Protein AF-A0AAV4CJK9-F1 (afdb_monomer)

pLDDT: mean 91.53, std 5.18, range [63.66, 97.88]

Solvent-accessible surface area (backbone atoms only — not comparable to full-atom values): 6144 Å² total; per-residue (Å²): 108,72,66,57,53,53,48,51,56,50,50,52,52,53,50,58,54,30,67,73,30,86,52,89,17,49,75,80,71,45,90,84,56,83,84,78,90,76,51,72,68,55,58,74,72,46,57,70,66,57,55,53,48,53,57,26,58,75,56,62,64,46,90,23,37,40,44,30,30,76,69,72,73,41,91,62,30,56,28,93,81,70,70,42,76,19,38,54,62,29,74,77,76,60,40,69,51,60,67,73,73,106

Sequence (102 aa):
MIIDEIRNKEDSTRVQKAVQQPQQGQWTNWDTAIQRSLTWNDIWHMAPLIISFLIRSVYDLLPSNANLVRWGKKDDPTCPLCQGRQTTEHVLRSCKVALSQG

Organism: NCBI:txid259542

Structure (mmCIF, N/CA/C/O backbone):
data_AF-A0AAV4CJK9-F1
#
_entry.id   AF-A0AAV4CJK9-F1
#
loop_
_atom_site.group_PDB
_atom_site.id
_atom_site.type_symbol
_atom_site.label_atom_id
_atom_site.label_alt_id
_atom_site.label_comp_id
_atom_site.label_asym_id
_atom_site.label_entity_id
_atom_site.label_seq_id
_atom_site.pdbx_PDB_ins_code
_atom_site.Cartn_x
_atom_site.Cartn_y
_atom_site.Cartn_z
_atom_site.occupancy
_atom_site.B_iso_or_equiv
_atom_site.auth_seq_id
_atom_site.auth_comp_id
_atom_site.auth_asym_id
_atom_site.auth_atom_id
_atom_site.pdbx_PDB_model_num
ATOM 1 N N . MET A 1 1 ? 23.882 -2.200 -29.915 1.00 71.81 1 MET A N 1
ATOM 2 C CA . MET A 1 1 ? 25.097 -2.257 -29.071 1.00 71.81 1 MET A CA 1
ATOM 3 C C . MET A 1 1 ? 25.236 -1.023 -28.182 1.00 71.81 1 MET A C 1
ATOM 5 O O . MET A 1 1 ? 24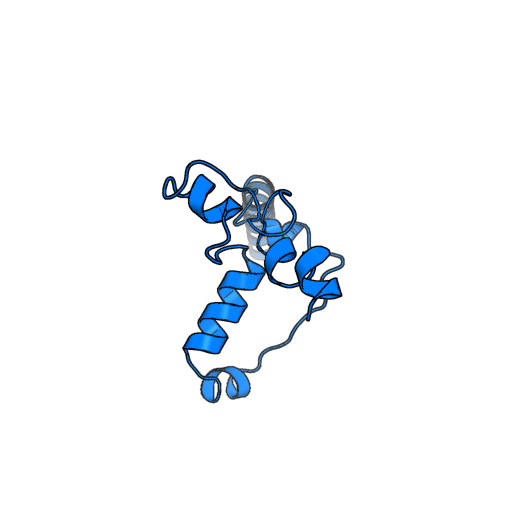.930 -1.153 -27.012 1.00 71.81 1 MET A O 1
ATOM 9 N N . ILE A 1 2 ? 25.567 0.177 -28.688 1.00 88.12 2 ILE A N 1
ATOM 10 C CA . ILE A 1 2 ? 25.690 1.385 -27.828 1.00 88.12 2 ILE A CA 1
ATOM 11 C C . ILE A 1 2 ? 24.344 1.799 -27.199 1.00 88.12 2 ILE A C 1
ATOM 13 O O . ILE A 1 2 ? 24.279 2.150 -26.026 1.00 88.12 2 ILE A O 1
ATOM 17 N N . ILE A 1 3 ? 23.248 1.723 -27.962 1.00 92.19 3 ILE A N 1
ATOM 18 C CA . ILE A 1 3 ? 21.903 2.083 -27.475 1.00 92.19 3 ILE A CA 1
ATOM 19 C C . ILE A 1 3 ? 21.464 1.171 -26.322 1.00 92.19 3 ILE A C 1
ATOM 21 O O . ILE A 1 3 ? 20.898 1.648 -25.343 1.00 92.19 3 ILE A O 1
ATOM 25 N N . ASP A 1 4 ? 21.739 -0.128 -26.429 1.00 93.44 4 ASP A N 1
ATOM 26 C CA . ASP A 1 4 ? 21.362 -1.114 -25.410 1.00 93.44 4 ASP A CA 1
ATOM 27 C C . ASP A 1 4 ? 22.155 -0.897 -24.118 1.00 93.44 4 ASP A C 1
ATOM 29 O O . ASP A 1 4 ? 21.608 -0.974 -23.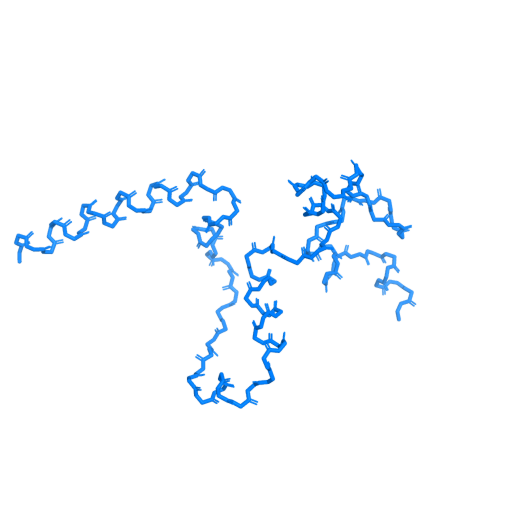023 1.00 93.44 4 ASP A O 1
ATOM 33 N N . GLU A 1 5 ? 23.431 -0.534 -24.240 1.00 92.56 5 GLU A N 1
ATOM 34 C CA . GLU A 1 5 ? 24.289 -0.213 -23.102 1.00 92.56 5 GLU A CA 1
ATOM 35 C C . GLU A 1 5 ? 23.832 1.059 -22.371 1.00 92.56 5 GLU A C 1
ATOM 37 O O . GLU A 1 5 ? 23.744 1.077 -21.140 1.00 92.56 5 GLU A O 1
ATOM 42 N N . ILE A 1 6 ? 23.450 2.102 -23.120 1.00 93.06 6 ILE A N 1
ATOM 43 C CA . ILE A 1 6 ? 22.863 3.322 -22.550 1.00 93.06 6 ILE A CA 1
ATOM 44 C C . ILE A 1 6 ? 21.548 2.996 -21.832 1.00 93.06 6 ILE A C 1
ATOM 46 O O . ILE A 1 6 ? 21.364 3.416 -20.689 1.00 93.06 6 ILE A O 1
ATOM 50 N N . ARG A 1 7 ? 20.663 2.204 -22.454 1.00 94.31 7 ARG A N 1
ATOM 51 C CA . ARG A 1 7 ? 19.394 1.776 -21.841 1.00 94.31 7 ARG A CA 1
ATOM 52 C C . ARG A 1 7 ? 19.617 1.035 -20.531 1.00 94.31 7 ARG A C 1
ATOM 54 O O . ARG A 1 7 ? 19.019 1.401 -19.526 1.00 94.31 7 ARG A O 1
ATOM 61 N N . ASN A 1 8 ? 20.531 0.069 -20.507 1.00 95.19 8 ASN A N 1
ATOM 62 C CA . ASN A 1 8 ? 20.829 -0.698 -19.298 1.00 95.19 8 ASN A CA 1
ATOM 63 C C . ASN A 1 8 ? 21.358 0.191 -18.164 1.00 95.19 8 ASN A C 1
ATOM 65 O O . ASN A 1 8 ? 21.002 -0.000 -16.998 1.00 95.19 8 ASN A O 1
ATOM 69 N N . LYS A 1 9 ? 22.188 1.189 -18.492 1.00 95.75 9 LYS A N 1
ATOM 70 C CA . LYS A 1 9 ? 22.701 2.154 -17.512 1.00 95.75 9 LYS A CA 1
ATOM 71 C C . LYS A 1 9 ? 21.585 3.041 -16.950 1.00 95.75 9 LYS A C 1
ATOM 73 O O . LYS A 1 9 ? 21.530 3.274 -15.738 1.00 95.75 9 LYS A O 1
ATOM 78 N N . GLU A 1 10 ? 20.681 3.514 -17.805 1.00 95.62 10 GLU A N 1
ATOM 79 C CA . GLU A 1 10 ? 19.506 4.274 -17.370 1.00 95.62 10 GLU A CA 1
ATOM 80 C C . GLU A 1 10 ? 18.565 3.435 -16.502 1.00 95.62 10 GLU A C 1
ATOM 82 O O . GLU A 1 10 ? 18.148 3.896 -15.439 1.00 95.62 10 GLU A O 1
ATOM 87 N N . ASP A 1 11 ? 18.269 2.201 -16.904 1.00 92.81 11 ASP A N 1
ATOM 88 C CA . ASP A 1 11 ? 17.390 1.300 -16.156 1.00 92.81 11 ASP A CA 1
ATOM 89 C C . ASP A 1 11 ? 17.974 0.957 -14.788 1.00 92.81 11 ASP A C 1
ATOM 91 O O . ASP A 1 11 ? 17.270 1.038 -13.781 1.00 92.81 11 ASP A O 1
ATOM 95 N N . SER A 1 12 ? 19.283 0.714 -14.711 1.00 93.06 12 SER A N 1
ATOM 96 C CA . SER A 1 12 ? 19.983 0.538 -13.433 1.00 93.06 12 SER A CA 1
ATOM 97 C C . SER A 1 12 ? 19.800 1.749 -12.512 1.00 93.06 12 SER A C 1
ATOM 99 O O . SER A 1 12 ? 19.524 1.598 -11.323 1.00 93.06 12 SER A O 1
ATOM 101 N N . THR A 1 13 ? 19.878 2.963 -13.064 1.00 95.62 13 THR A N 1
ATOM 102 C CA . THR A 1 13 ? 19.671 4.209 -12.306 1.00 95.62 13 THR A CA 1
ATOM 103 C C . THR A 1 13 ? 18.222 4.340 -11.820 1.00 95.62 13 THR A C 1
ATOM 105 O O . THR A 1 13 ? 17.973 4.734 -10.677 1.00 95.62 13 THR A O 1
ATOM 108 N N . ARG A 1 14 ? 17.243 3.979 -12.663 1.00 93.50 14 ARG A N 1
ATOM 109 C CA . ARG A 1 14 ? 15.813 3.978 -12.304 1.00 93.50 14 ARG A CA 1
ATOM 110 C C . ARG A 1 14 ? 15.523 2.981 -11.183 1.00 93.50 14 ARG A C 1
ATOM 112 O O . ARG A 1 14 ? 14.842 3.342 -10.226 1.00 93.50 14 ARG A O 1
ATOM 119 N N . VAL A 1 15 ? 16.074 1.770 -11.268 1.00 92.94 15 VAL A N 1
ATOM 120 C CA . VAL A 1 15 ? 15.910 0.721 -10.250 1.00 92.94 15 VAL A CA 1
ATOM 121 C C . VAL A 1 15 ? 16.546 1.140 -8.927 1.00 92.94 15 VAL A C 1
ATOM 123 O O . VAL A 1 15 ? 15.892 1.052 -7.892 1.00 92.94 15 VAL A O 1
ATOM 126 N N . GLN A 1 16 ? 17.768 1.684 -8.942 1.00 94.50 16 GLN A N 1
ATOM 127 C CA . GLN A 1 16 ? 18.421 2.200 -7.731 1.00 94.50 16 GLN A CA 1
ATOM 128 C C . GLN A 1 16 ? 17.565 3.254 -7.022 1.00 94.50 16 GLN A C 1
ATOM 130 O O . GLN A 1 16 ? 17.411 3.214 -5.802 1.00 94.50 16 GLN A O 1
ATOM 135 N N . LYS A 1 17 ? 16.961 4.173 -7.786 1.00 94.81 17 LYS A N 1
ATOM 136 C CA . LYS A 1 17 ? 16.036 5.167 -7.237 1.00 94.81 17 LYS A CA 1
ATOM 137 C C . LYS A 1 17 ? 14.763 4.523 -6.685 1.00 94.81 17 LYS A C 1
ATOM 139 O O . LYS A 1 17 ? 14.303 4.933 -5.624 1.00 94.81 17 LYS A O 1
ATOM 144 N N . ALA A 1 18 ? 14.199 3.539 -7.383 1.00 92.56 18 ALA A N 1
ATOM 145 C CA . ALA A 1 18 ? 12.989 2.848 -6.946 1.00 92.56 18 ALA A CA 1
ATOM 146 C C . ALA A 1 18 ? 13.202 2.128 -5.607 1.00 92.56 18 ALA A C 1
ATOM 148 O O . ALA A 1 18 ? 12.401 2.315 -4.702 1.00 92.56 18 ALA A O 1
ATOM 149 N N . VAL A 1 19 ? 14.316 1.413 -5.421 1.00 92.56 19 VAL A N 1
ATOM 150 C CA . VAL A 1 19 ? 14.630 0.714 -4.156 1.00 92.56 19 VAL A CA 1
ATOM 151 C C . VAL A 1 19 ? 14.683 1.673 -2.954 1.00 92.56 19 VAL A C 1
ATOM 153 O O . VAL A 1 19 ? 14.349 1.294 -1.835 1.00 92.56 19 VAL A O 1
ATOM 156 N N . GLN A 1 20 ? 15.044 2.943 -3.171 1.00 93.38 20 GLN A N 1
ATOM 157 C CA . GLN A 1 20 ? 15.063 3.973 -2.122 1.00 93.38 20 GLN A CA 1
ATOM 158 C C . GLN A 1 20 ? 13.678 4.556 -1.795 1.00 93.38 20 GLN A C 1
ATOM 160 O O . GLN A 1 20 ? 13.557 5.375 -0.885 1.00 93.38 20 GLN A O 1
ATOM 165 N N . GLN A 1 21 ? 12.628 4.177 -2.527 1.00 90.50 21 GLN A N 1
ATOM 166 C CA . GLN A 1 21 ? 11.266 4.661 -2.322 1.00 90.50 21 GLN A CA 1
ATOM 167 C C . GLN A 1 21 ? 10.442 3.611 -1.567 1.00 90.50 21 GLN A C 1
ATOM 169 O O . GLN A 1 21 ? 9.851 2.731 -2.192 1.00 90.50 21 GLN A O 1
ATOM 174 N N . PRO A 1 22 ? 10.304 3.713 -0.234 1.00 83.88 22 PRO A N 1
ATOM 175 C CA . PRO A 1 22 ? 9.683 2.667 0.576 1.00 83.88 22 PRO A CA 1
ATOM 176 C C . PRO A 1 22 ? 8.192 2.449 0.299 1.00 83.88 22 PRO A C 1
ATOM 178 O O . PRO A 1 22 ? 7.641 1.485 0.806 1.00 83.88 22 PRO A O 1
ATOM 181 N N . GLN A 1 23 ? 7.522 3.311 -0.471 1.00 82.75 23 GLN A N 1
ATOM 182 C CA . GLN A 1 23 ? 6.129 3.102 -0.873 1.00 82.75 23 GLN A CA 1
ATOM 183 C C . GLN A 1 23 ? 6.013 2.845 -2.379 1.00 82.75 23 GLN A C 1
ATOM 185 O O . GLN A 1 23 ? 5.565 1.785 -2.803 1.00 82.75 23 GLN A O 1
ATOM 190 N N . GLN A 1 24 ? 6.456 3.798 -3.204 1.00 84.25 24 GLN A N 1
ATOM 191 C CA . GLN A 1 24 ? 6.351 3.714 -4.665 1.00 84.25 24 GLN A CA 1
ATOM 192 C C . GLN A 1 24 ? 7.267 2.644 -5.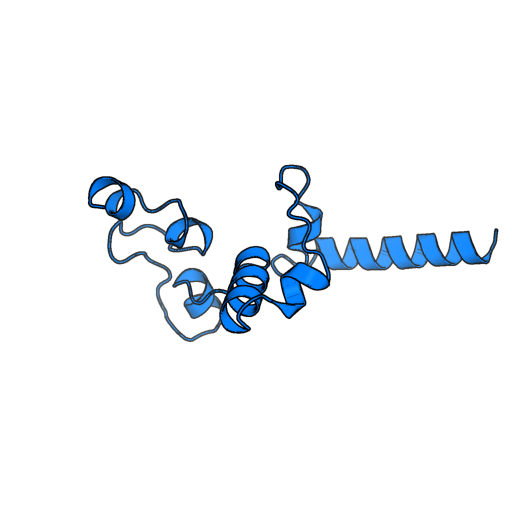260 1.00 84.25 24 GLN A C 1
ATOM 194 O O . GLN A 1 24 ? 6.972 2.118 -6.326 1.00 84.25 24 GLN A O 1
ATOM 199 N N . GLY A 1 25 ? 8.357 2.316 -4.570 1.00 89.25 25 GLY A N 1
ATOM 200 C CA . GLY A 1 25 ? 9.325 1.301 -4.954 1.00 89.25 25 GLY A CA 1
ATOM 201 C C . GLY A 1 25 ? 9.013 -0.100 -4.454 1.00 89.25 25 GLY A C 1
ATOM 202 O O . GLY A 1 25 ? 9.795 -0.996 -4.713 1.00 89.25 25 GLY A O 1
ATOM 203 N N . GLN A 1 26 ? 7.887 -0.332 -3.770 1.00 85.75 26 GLN A N 1
ATOM 204 C CA . GLN A 1 26 ? 7.569 -1.655 -3.207 1.00 85.75 26 GLN A CA 1
ATOM 205 C C . GLN A 1 26 ? 7.555 -2.785 -4.246 1.00 85.75 26 GLN A C 1
ATOM 207 O O . GLN A 1 26 ? 7.818 -3.935 -3.904 1.00 85.75 26 GLN A O 1
ATOM 212 N N . TRP A 1 27 ? 7.320 -2.455 -5.519 1.00 87.19 27 TRP A N 1
ATOM 213 C CA . TRP A 1 27 ? 7.394 -3.406 -6.626 1.00 87.19 27 TRP A CA 1
ATOM 214 C C . TRP A 1 27 ? 8.771 -4.055 -6.806 1.00 87.19 27 TRP A C 1
ATOM 216 O O . TRP A 1 27 ? 8.845 -5.129 -7.394 1.00 87.19 27 TRP A O 1
ATOM 226 N N . THR A 1 28 ? 9.848 -3.463 -6.273 1.00 90.38 28 THR A N 1
ATOM 227 C CA . THR A 1 28 ? 11.190 -4.065 -6.307 1.00 90.38 28 THR A CA 1
ATOM 228 C C . THR A 1 28 ? 11.321 -5.289 -5.404 1.00 90.38 28 THR A C 1
ATOM 230 O O . THR A 1 28 ? 12.310 -5.998 -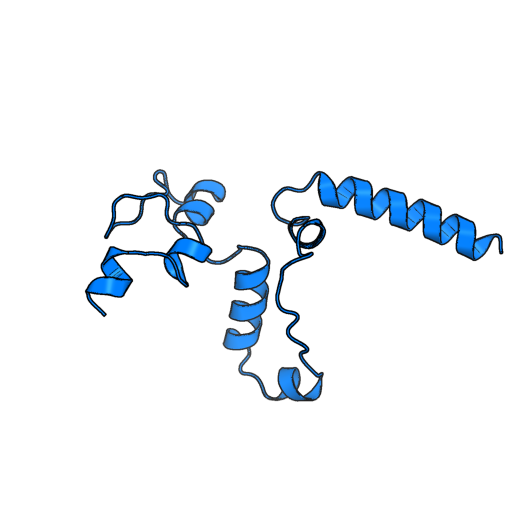5.518 1.00 90.38 28 THR A O 1
ATOM 233 N N . ASN A 1 29 ? 10.352 -5.533 -4.515 1.00 88.38 29 ASN A N 1
ATOM 234 C CA . ASN A 1 29 ? 10.377 -6.614 -3.524 1.00 88.38 29 ASN A CA 1
ATOM 235 C C . ASN A 1 29 ? 9.262 -7.653 -3.766 1.00 88.38 29 ASN A C 1
ATOM 237 O O . ASN A 1 29 ? 8.874 -8.388 -2.858 1.00 88.38 29 ASN A O 1
ATOM 241 N N . TRP A 1 30 ? 8.673 -7.682 -4.964 1.00 86.69 30 TRP A N 1
ATOM 242 C CA . TRP A 1 30 ? 7.524 -8.533 -5.301 1.00 86.69 30 TRP A CA 1
ATOM 243 C C . TRP A 1 30 ? 7.904 -9.943 -5.775 1.00 86.69 30 TRP A C 1
ATOM 245 O O . TRP A 1 30 ? 7.098 -10.602 -6.425 1.00 86.69 30 TRP A O 1
ATOM 255 N N . ASP A 1 31 ? 9.084 -10.450 -5.412 1.00 86.38 31 ASP A N 1
ATOM 256 C CA . ASP A 1 31 ? 9.585 -11.765 -5.853 1.00 86.38 31 ASP A CA 1
ATOM 257 C C . ASP A 1 31 ? 8.635 -12.926 -5.505 1.00 86.38 31 ASP A C 1
ATOM 259 O O . ASP A 1 31 ? 8.593 -13.944 -6.191 1.00 86.38 31 ASP A O 1
ATOM 263 N N . THR A 1 32 ? 7.844 -12.765 -4.440 1.00 84.75 32 THR A N 1
ATOM 264 C CA . THR A 1 32 ? 6.857 -13.750 -3.965 1.00 84.75 32 THR A CA 1
ATOM 265 C C . THR A 1 32 ? 5.409 -13.370 -4.288 1.00 84.75 32 THR A C 1
ATOM 267 O O . THR A 1 32 ? 4.481 -14.099 -3.933 1.00 84.75 32 THR A O 1
ATOM 270 N N . ALA A 1 33 ? 5.185 -12.228 -4.944 1.00 83.12 33 ALA A N 1
ATOM 271 C CA . ALA A 1 33 ? 3.845 -11.753 -5.245 1.00 83.12 33 ALA A CA 1
ATOM 272 C C . ALA A 1 33 ? 3.205 -12.596 -6.356 1.00 83.12 33 ALA A C 1
ATOM 274 O O . ALA A 1 33 ? 3.809 -12.870 -7.393 1.00 83.12 33 ALA A O 1
ATOM 275 N N . ILE A 1 34 ? 1.938 -12.965 -6.165 1.00 85.25 34 ILE A N 1
ATOM 276 C CA . ILE A 1 34 ? 1.161 -13.635 -7.208 1.00 85.25 34 ILE A CA 1
ATOM 277 C C . ILE A 1 34 ? 0.871 -12.616 -8.308 1.00 85.25 34 ILE A C 1
ATOM 279 O O . ILE A 1 34 ? 0.172 -11.624 -8.082 1.00 85.25 34 ILE A O 1
ATOM 283 N N . GLN A 1 35 ? 1.386 -12.872 -9.509 1.00 83.62 35 GLN A N 1
ATOM 284 C CA . GLN A 1 35 ? 1.072 -12.042 -10.662 1.00 83.62 35 GLN A CA 1
ATOM 285 C C . GLN A 1 35 ? -0.407 -12.169 -11.021 1.00 83.62 35 GLN A C 1
ATOM 287 O O . GLN A 1 35 ? -0.939 -13.262 -11.212 1.00 83.62 35 GLN A O 1
ATOM 292 N N . ARG A 1 36 ? -1.064 -11.018 -11.163 1.00 83.44 36 ARG A N 1
ATOM 293 C CA . ARG A 1 36 ? -2.409 -10.915 -11.719 1.00 83.44 36 ARG A CA 1
ATOM 294 C C . ARG A 1 36 ? -2.320 -10.225 -13.071 1.00 83.44 36 ARG A C 1
ATOM 296 O O . ARG A 1 36 ? -2.104 -9.018 -13.133 1.00 83.44 36 ARG A O 1
ATOM 303 N N . SER A 1 37 ? -2.508 -10.978 -14.148 1.00 84.75 37 SER A N 1
ATOM 304 C CA . SER A 1 37 ? -2.632 -10.405 -15.486 1.00 84.75 37 SER A CA 1
ATOM 305 C C . SER A 1 37 ? -4.018 -9.785 -15.658 1.00 84.75 37 SER A C 1
ATOM 307 O O . SER A 1 37 ? -5.025 -10.464 -15.461 1.00 84.75 37 SER A O 1
ATOM 309 N N . LEU A 1 38 ? -4.069 -8.508 -16.034 1.00 87.19 38 LEU A N 1
ATOM 310 C CA . LEU A 1 38 ? -5.287 -7.840 -16.488 1.00 87.19 38 LEU A CA 1
ATOM 311 C C . LEU A 1 38 ? -5.145 -7.576 -17.982 1.00 87.19 38 LEU A C 1
ATOM 313 O O . LEU A 1 38 ? -4.213 -6.888 -18.400 1.00 87.19 38 LEU A O 1
ATOM 317 N N . THR A 1 39 ? -6.043 -8.130 -18.791 1.00 91.75 39 THR A N 1
ATOM 318 C CA . THR A 1 39 ? -6.088 -7.808 -20.217 1.00 91.75 39 THR A CA 1
ATOM 319 C C . THR A 1 39 ? -6.770 -6.458 -20.429 1.00 91.75 39 THR A C 1
ATOM 321 O O . THR A 1 39 ? -7.543 -5.986 -19.593 1.00 91.75 39 THR A O 1
ATOM 324 N N . TRP A 1 40 ? -6.531 -5.837 -21.586 1.00 92.69 40 TRP A N 1
ATOM 325 C CA . TRP A 1 40 ? -7.275 -4.639 -21.985 1.00 92.69 40 TRP A CA 1
ATOM 326 C C . TRP A 1 40 ? -8.783 -4.875 -21.999 1.00 92.69 40 TRP A C 1
ATOM 328 O O . TRP A 1 40 ? -9.540 -3.999 -21.593 1.00 92.69 40 TRP A O 1
ATOM 338 N N . ASN A 1 41 ? -9.209 -6.066 -22.424 1.00 93.81 41 ASN A N 1
ATOM 339 C CA . ASN A 1 41 ? -10.613 -6.441 -22.413 1.00 93.81 41 ASN A CA 1
ATOM 340 C C . ASN A 1 41 ? -11.173 -6.466 -20.984 1.00 93.81 41 ASN A C 1
ATOM 342 O O . ASN A 1 41 ? -12.246 -5.921 -20.752 1.00 93.81 41 ASN A O 1
ATOM 346 N N . ASP A 1 42 ? -10.434 -7.016 -20.017 1.00 90.81 42 ASP A N 1
ATOM 347 C CA . ASP A 1 42 ? -10.861 -7.024 -18.613 1.00 90.81 42 ASP A CA 1
ATOM 348 C C . ASP A 1 42 ? -11.019 -5.600 -18.075 1.00 90.81 42 ASP A C 1
ATOM 350 O O . ASP A 1 42 ? -12.029 -5.275 -17.458 1.00 90.81 42 ASP A O 1
ATOM 354 N N . ILE A 1 43 ? -10.046 -4.728 -18.354 1.00 90.88 43 ILE A N 1
ATOM 355 C CA . ILE A 1 43 ? -10.065 -3.325 -17.921 1.00 90.88 43 ILE A CA 1
ATOM 356 C C . ILE A 1 43 ? -11.276 -2.590 -18.508 1.00 90.88 43 ILE A C 1
ATOM 358 O O . ILE A 1 43 ? -11.955 -1.872 -17.780 1.00 90.88 43 ILE A O 1
ATOM 362 N N . TRP A 1 44 ? -11.578 -2.792 -19.793 1.00 93.31 44 TRP A N 1
ATOM 363 C CA . TRP A 1 44 ? -12.716 -2.150 -20.459 1.00 93.31 44 TRP A CA 1
ATOM 364 C C . TRP A 1 44 ? -14.073 -2.531 -19.865 1.00 93.31 44 TRP A C 1
ATOM 366 O O . TRP A 1 44 ? -14.988 -1.711 -19.86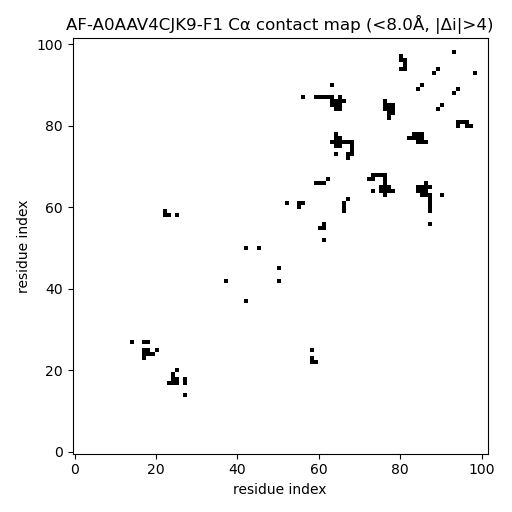5 1.00 93.31 44 TRP A O 1
ATOM 376 N N . HIS A 1 45 ? -14.203 -3.754 -19.352 1.00 93.56 45 HIS A N 1
ATOM 377 C CA . HIS A 1 45 ? -15.455 -4.255 -18.784 1.00 93.56 45 HIS A CA 1
ATOM 378 C C . HIS A 1 45 ? -15.526 -4.113 -17.255 1.00 93.56 45 HIS A C 1
ATOM 380 O O . HIS A 1 45 ? -16.580 -4.349 -16.662 1.00 93.56 45 HIS A O 1
ATOM 386 N N . MET A 1 46 ? -14.436 -3.722 -16.589 1.00 92.19 46 MET A N 1
ATOM 387 C CA . MET A 1 46 ? -14.431 -3.499 -15.145 1.00 92.19 46 MET A CA 1
ATOM 388 C C . MET A 1 46 ? -15.059 -2.156 -14.776 1.00 92.19 46 MET A C 1
ATOM 390 O O . MET A 1 46 ? -14.791 -1.117 -15.377 1.00 92.19 46 MET A O 1
ATOM 394 N N . ALA A 1 47 ? -15.828 -2.154 -13.686 1.00 93.62 47 ALA A N 1
ATOM 395 C CA . ALA A 1 47 ? -16.295 -0.910 -13.094 1.00 93.62 47 ALA A CA 1
ATOM 396 C C . ALA A 1 47 ? -15.089 -0.034 -12.673 1.00 93.62 47 ALA A C 1
ATOM 398 O O . ALA A 1 47 ? -14.164 -0.548 -12.031 1.00 93.62 47 ALA A O 1
ATOM 399 N N . PRO A 1 48 ? -15.103 1.289 -12.932 1.00 89.69 48 PRO A N 1
ATOM 400 C CA . PRO A 1 48 ? -13.974 2.175 -12.624 1.00 89.69 48 PRO A CA 1
ATOM 401 C C . PRO A 1 48 ? -13.496 2.111 -11.165 1.00 89.69 48 PRO A C 1
ATOM 403 O O . PRO A 1 48 ? -12.300 2.197 -10.882 1.00 89.69 48 PRO A O 1
ATOM 406 N N . LEU A 1 49 ? -14.423 1.912 -10.222 1.00 93.88 49 LEU A N 1
ATOM 407 C CA . LEU A 1 49 ? -14.107 1.793 -8.797 1.00 93.88 49 LEU A CA 1
ATOM 408 C C . LEU A 1 49 ? -13.312 0.522 -8.467 1.00 93.88 49 LEU A C 1
ATOM 410 O O . LEU A 1 49 ? -12.452 0.567 -7.590 1.00 93.88 49 LEU A O 1
ATOM 414 N N . ILE A 1 50 ? -13.545 -0.581 -9.185 1.00 92.25 50 ILE A N 1
ATOM 415 C CA . ILE A 1 50 ? -12.798 -1.834 -9.003 1.00 92.25 50 ILE A CA 1
ATOM 416 C C . ILE A 1 50 ? -11.350 -1.632 -9.442 1.00 92.25 50 ILE A C 1
ATOM 418 O O . ILE A 1 50 ? -10.431 -1.977 -8.702 1.00 92.25 50 ILE A O 1
ATOM 422 N N . ILE A 1 51 ? -11.136 -1.009 -10.603 1.00 91.50 51 ILE A N 1
ATOM 423 C CA . ILE A 1 51 ? -9.790 -0.705 -11.109 1.00 91.50 51 ILE A CA 1
ATOM 424 C C . ILE A 1 51 ? -9.053 0.206 -10.122 1.00 91.50 51 ILE A C 1
ATOM 426 O O . ILE A 1 51 ? -7.914 -0.072 -9.745 1.00 91.50 51 ILE A O 1
ATOM 430 N N . SER A 1 52 ? -9.723 1.263 -9.651 1.00 92.44 52 SER A N 1
ATOM 431 C CA . SER A 1 52 ? -9.162 2.181 -8.657 1.00 92.44 52 SER A CA 1
ATOM 432 C C . SER A 1 52 ? -8.755 1.455 -7.374 1.00 92.44 52 SER A C 1
ATOM 434 O O . SER A 1 52 ? -7.642 1.646 -6.882 1.00 92.44 52 SER A O 1
ATOM 436 N N . PHE A 1 53 ? -9.629 0.590 -6.854 1.00 93.38 53 PHE A N 1
ATOM 437 C CA . PHE A 1 53 ? -9.359 -0.205 -5.663 1.00 93.38 53 PHE A CA 1
ATOM 438 C C . PHE A 1 53 ? -8.165 -1.144 -5.859 1.00 93.38 53 PHE A C 1
ATOM 440 O O . PHE A 1 53 ? -7.271 -1.152 -5.018 1.00 93.38 53 PHE A O 1
ATOM 447 N N . LEU A 1 54 ? -8.108 -1.883 -6.973 1.00 91.00 54 LEU A N 1
ATOM 448 C CA . LEU A 1 54 ? -7.021 -2.821 -7.263 1.00 91.00 54 LEU A CA 1
ATOM 449 C C . LEU A 1 54 ? -5.668 -2.109 -7.301 1.00 91.00 54 LEU A C 1
ATOM 451 O O . LEU A 1 54 ? -4.763 -2.482 -6.556 1.00 91.00 54 LEU A O 1
ATOM 455 N N . ILE A 1 55 ? -5.549 -1.035 -8.084 1.00 89.12 55 ILE A N 1
ATOM 456 C CA . ILE A 1 55 ? -4.300 -0.267 -8.185 1.00 89.12 55 ILE A CA 1
ATOM 457 C C . ILE A 1 55 ? -3.898 0.271 -6.807 1.00 89.12 55 ILE A C 1
ATOM 459 O O . ILE A 1 55 ? -2.755 0.121 -6.380 1.00 89.12 55 ILE A O 1
ATOM 463 N N . ARG A 1 56 ? -4.845 0.856 -6.064 1.00 91.69 56 ARG A N 1
ATOM 464 C CA . ARG A 1 56 ? -4.561 1.412 -4.734 1.00 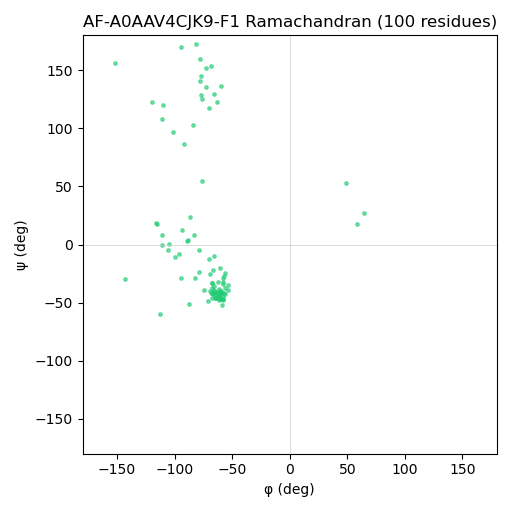91.69 56 ARG A CA 1
ATOM 465 C C . ARG A 1 56 ? -4.214 0.343 -3.701 1.00 91.69 56 ARG A C 1
ATOM 467 O O . A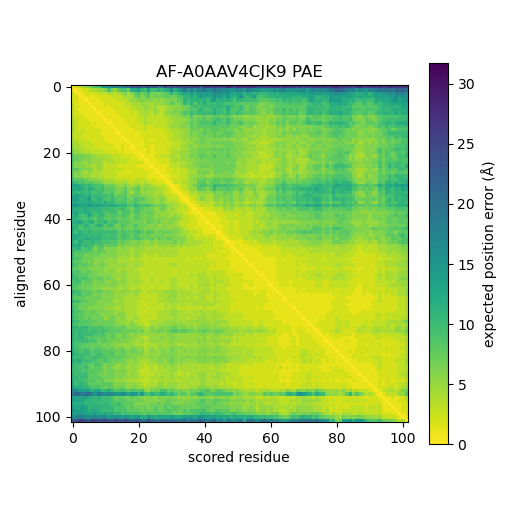RG A 1 56 ? -3.406 0.624 -2.826 1.00 91.69 56 ARG A O 1
ATOM 474 N N . SER A 1 57 ? -4.786 -0.856 -3.783 1.00 90.12 57 SER A N 1
ATOM 475 C CA . SER A 1 57 ? -4.445 -1.961 -2.877 1.00 90.12 57 SER A CA 1
ATOM 476 C C . SER A 1 57 ? -3.008 -2.440 -3.078 1.00 90.12 57 SER A C 1
ATOM 478 O O . SER A 1 57 ? -2.308 -2.677 -2.100 1.00 90.12 57 SER A O 1
ATOM 480 N N . VAL A 1 58 ? -2.550 -2.497 -4.332 1.00 87.44 58 VAL A N 1
ATOM 481 C CA . VAL A 1 58 ? -1.216 -2.986 -4.699 1.00 87.44 58 VAL A CA 1
ATOM 482 C C . VAL A 1 58 ? -0.119 -2.026 -4.232 1.00 87.44 58 VAL A C 1
ATOM 484 O O . VAL A 1 58 ? 0.909 -2.462 -3.725 1.00 87.44 58 VAL A O 1
ATOM 487 N N . TYR A 1 59 ? -0.350 -0.717 -4.342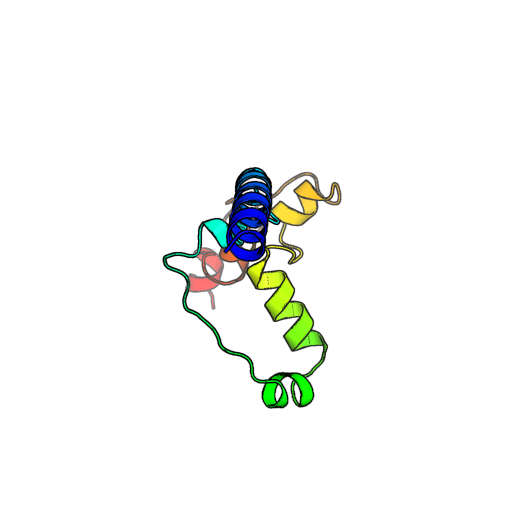 1.00 87.00 59 TYR A N 1
ATOM 488 C CA . TYR A 1 59 ? 0.616 0.308 -3.924 1.00 87.00 59 TYR A CA 1
ATOM 489 C C . TYR A 1 59 ? 0.408 0.813 -2.483 1.00 87.00 59 TYR A C 1
ATOM 491 O O . TYR A 1 59 ? 0.985 1.832 -2.098 1.00 87.00 59 TYR A O 1
ATOM 499 N N . ASP A 1 60 ? -0.424 0.124 -1.688 1.00 90.31 60 ASP A N 1
ATOM 500 C CA . ASP A 1 60 ? -0.775 0.495 -0.309 1.00 90.31 60 ASP A CA 1
ATOM 501 C C . ASP A 1 60 ? -1.184 1.984 -0.199 1.00 90.31 60 ASP A C 1
ATOM 503 O O . ASP A 1 60 ? -0.666 2.774 0.583 1.00 90.31 60 ASP A O 1
ATOM 507 N N . LEU A 1 61 ? -2.138 2.374 -1.048 1.00 92.25 61 LEU A N 1
ATOM 508 C CA . LEU A 1 61 ? -2.747 3.709 -1.132 1.00 92.25 61 LEU A CA 1
ATOM 509 C C . LEU A 1 61 ? -4.213 3.716 -0.675 1.00 92.25 61 LEU A C 1
ATOM 511 O O . LEU A 1 61 ? -4.925 4.703 -0.867 1.00 92.25 61 LEU A O 1
ATOM 515 N N . LEU A 1 62 ? -4.703 2.610 -0.112 1.00 94.50 62 LEU A N 1
ATOM 516 C CA . LEU A 1 62 ? -6.033 2.562 0.487 1.00 94.50 62 LEU A CA 1
ATOM 517 C C . LEU A 1 62 ? -6.050 3.330 1.820 1.00 94.50 62 LEU A C 1
ATOM 519 O O . LEU A 1 62 ? -5.017 3.405 2.491 1.00 94.50 62 LEU A O 1
ATOM 523 N N . PRO A 1 63 ? -7.201 3.891 2.233 1.00 95.62 63 PRO A N 1
ATOM 524 C CA . PRO A 1 63 ? -7.318 4.705 3.445 1.00 95.62 63 PRO A CA 1
ATOM 525 C C . PRO A 1 63 ? -7.319 3.856 4.736 1.00 95.62 63 PRO A C 1
ATOM 527 O O . PRO A 1 63 ? -8.236 3.943 5.546 1.00 95.62 63 PRO A O 1
ATOM 530 N N . SER A 1 64 ? -6.297 3.018 4.936 1.00 95.88 64 SER A N 1
ATOM 531 C CA . SER A 1 64 ? -6.026 2.350 6.218 1.00 95.88 64 SER A CA 1
ATOM 532 C C . SER A 1 64 ? -5.585 3.376 7.268 1.00 95.88 64 SER A C 1
ATOM 534 O O . SER A 1 64 ? -5.010 4.404 6.903 1.00 95.88 64 SER A O 1
ATOM 536 N N . ASN A 1 65 ? -5.787 3.130 8.571 1.00 97.12 65 ASN A N 1
ATOM 537 C CA . ASN A 1 65 ? -5.334 4.096 9.586 1.00 97.12 65 ASN A CA 1
ATOM 538 C C . ASN A 1 65 ? -3.823 4.365 9.495 1.00 97.12 65 ASN A C 1
ATOM 540 O O . ASN A 1 65 ? -3.406 5.503 9.687 1.00 97.12 65 ASN A O 1
ATOM 544 N N . ALA A 1 66 ? -3.002 3.372 9.135 1.00 96.25 66 ALA A N 1
ATOM 545 C CA . ALA A 1 66 ? -1.576 3.591 8.892 1.00 96.25 66 ALA A CA 1
ATOM 546 C C . ALA A 1 66 ? -1.313 4.624 7.780 1.00 96.25 66 ALA A C 1
ATOM 548 O O . ALA A 1 66 ? -0.444 5.484 7.940 1.00 96.25 66 ALA A O 1
ATOM 549 N N . ASN A 1 67 ? -2.076 4.577 6.685 1.00 95.69 67 ASN A N 1
ATOM 550 C CA . ASN A 1 67 ? -1.969 5.551 5.599 1.00 95.69 67 ASN A CA 1
ATOM 551 C C . ASN A 1 67 ? -2.569 6.905 5.963 1.00 95.69 67 ASN A C 1
ATOM 553 O O . ASN A 1 67 ? -1.976 7.931 5.648 1.00 95.69 67 ASN A O 1
ATOM 557 N N . LEU A 1 68 ? -3.691 6.929 6.681 1.00 97.50 68 LEU A N 1
ATOM 558 C CA . LEU A 1 68 ? -4.289 8.176 7.157 1.00 97.50 68 LEU A CA 1
ATOM 559 C C . LEU A 1 68 ? -3.330 8.944 8.074 1.00 97.50 68 LEU A C 1
ATOM 561 O O . LEU A 1 68 ? -3.205 10.156 7.923 1.00 97.50 68 LEU A O 1
ATOM 565 N N . VAL A 1 69 ? -2.599 8.251 8.952 1.00 97.38 69 VAL A N 1
ATOM 566 C CA . VAL A 1 69 ? -1.534 8.865 9.762 1.00 97.38 69 VAL A CA 1
ATOM 567 C C . VAL A 1 69 ? -0.400 9.385 8.892 1.00 97.38 69 VAL A C 1
ATOM 569 O O . VAL A 1 69 ? 0.016 10.531 9.035 1.00 97.38 69 VAL A O 1
ATOM 572 N N . ARG A 1 70 ? 0.062 8.582 7.928 1.00 94.19 70 ARG A N 1
ATOM 573 C CA . ARG A 1 70 ? 1.096 8.998 6.968 1.00 94.19 70 ARG A CA 1
ATOM 574 C C . ARG A 1 70 ? 0.688 10.249 6.174 1.00 94.19 70 ARG A C 1
ATOM 576 O O . ARG A 1 70 ? 1.549 11.048 5.824 1.00 94.19 70 ARG A O 1
ATOM 583 N N . TRP A 1 71 ? -0.602 10.431 5.898 1.00 95.56 71 TRP A N 1
ATOM 584 C CA . TRP A 1 71 ? -1.149 11.600 5.200 1.00 95.56 71 TRP A CA 1
ATOM 585 C C . TRP A 1 71 ? -1.514 12.770 6.128 1.00 95.56 71 TRP A C 1
ATOM 587 O O . TRP A 1 71 ? -2.085 13.754 5.656 1.00 95.56 71 TRP A O 1
ATOM 597 N N . GLY A 1 72 ? -1.242 12.669 7.434 1.00 97.56 72 GLY A N 1
ATOM 598 C CA . GLY A 1 72 ? -1.594 13.702 8.414 1.00 97.56 72 GLY A CA 1
ATOM 599 C C . GLY A 1 72 ? -3.105 13.900 8.579 1.00 97.56 72 GLY A C 1
ATOM 600 O O . GLY A 1 72 ? -3.561 15.002 8.869 1.00 97.56 72 GLY A O 1
ATOM 601 N N . LYS A 1 73 ? -3.906 12.858 8.321 1.00 97.75 73 LYS A N 1
ATOM 602 C CA . LYS A 1 73 ? -5.374 12.864 8.459 1.00 97.75 73 LYS A CA 1
ATOM 603 C C . LYS A 1 73 ? -5.863 12.217 9.753 1.00 97.75 73 LYS A C 1
ATOM 605 O O . LYS A 1 73 ? -7.050 12.298 10.055 1.00 97.75 73 LYS A O 1
ATOM 610 N N . LYS A 1 74 ? -4.975 11.545 10.479 1.00 97.25 74 LYS A N 1
ATOM 611 C CA . LYS A 1 74 ? -5.239 10.886 11.757 1.00 97.25 74 LYS A CA 1
ATOM 612 C C . LYS A 1 74 ? -3.949 10.869 12.576 1.00 97.25 74 LYS A C 1
ATOM 614 O O . LYS A 1 74 ? -2.874 10.889 11.987 1.00 97.25 74 LYS A O 1
ATOM 619 N N . ASP A 1 75 ? -4.059 10.776 13.894 1.00 97.44 75 ASP A N 1
ATOM 620 C CA . ASP A 1 75 ? -2.886 10.730 14.781 1.00 97.44 75 ASP A CA 1
ATOM 621 C C . ASP A 1 75 ? -2.456 9.296 15.122 1.00 97.44 75 ASP A C 1
ATOM 623 O O . ASP A 1 75 ? -1.278 9.019 15.333 1.00 97.44 75 ASP A O 1
ATOM 627 N N . ASP A 1 76 ? -3.411 8.363 15.125 1.00 97.31 76 ASP A N 1
ATOM 628 C CA . ASP A 1 76 ? -3.211 6.996 15.596 1.00 97.31 76 ASP A CA 1
ATOM 629 C C . ASP A 1 76 ? -3.474 5.939 14.498 1.00 97.31 76 ASP A C 1
ATOM 631 O O . ASP A 1 76 ? -4.582 5.881 13.942 1.00 97.31 76 ASP A O 1
ATOM 635 N N . PRO A 1 77 ? -2.489 5.072 14.171 1.00 97.38 77 PRO A N 1
ATOM 636 C CA . PRO A 1 77 ? -2.629 4.049 13.138 1.00 97.38 77 PRO A CA 1
ATOM 637 C C . PRO A 1 77 ? -3.321 2.772 13.643 1.00 97.38 77 PRO A C 1
ATOM 639 O O . PRO A 1 77 ? -3.326 1.762 12.937 1.00 97.38 77 PRO A O 1
ATOM 642 N N . THR A 1 78 ? -3.860 2.771 14.859 1.00 97.88 78 THR A N 1
ATOM 643 C CA . THR A 1 78 ? -4.335 1.564 15.539 1.00 97.88 78 THR A CA 1
ATOM 644 C C . THR A 1 78 ? -5.690 1.073 15.015 1.00 97.88 78 THR A C 1
ATOM 646 O O . THR A 1 78 ? -6.557 1.842 14.597 1.00 97.88 78 THR A O 1
ATOM 649 N N . CYS A 1 79 ? -5.872 -0.246 14.974 1.00 96.19 79 CYS A N 1
ATOM 650 C CA . CYS A 1 79 ? -7.105 -0.914 14.580 1.00 96.19 79 CYS A CA 1
ATOM 651 C C . CYS A 1 79 ? -8.125 -0.855 15.726 1.00 96.19 79 CYS A C 1
ATOM 653 O O . CYS A 1 79 ? -7.803 -1.312 16.823 1.00 96.19 79 CYS A O 1
ATOM 655 N N . PRO A 1 80 ? -9.372 -0.411 15.483 1.00 94.62 80 PRO A N 1
ATOM 656 C CA . PRO A 1 80 ? -10.380 -0.296 16.538 1.00 94.62 80 PRO A CA 1
ATOM 657 C C . PRO A 1 80 ? -10.821 -1.651 17.112 1.00 94.62 80 PRO A C 1
ATOM 659 O O . PRO A 1 80 ? -11.318 -1.702 18.230 1.00 94.62 80 PRO A O 1
ATOM 662 N N . LEU A 1 81 ? -10.633 -2.746 16.366 1.00 94.62 81 LEU A N 1
ATOM 663 C CA . LEU A 1 81 ? -11.064 -4.081 16.784 1.00 94.62 81 LEU A CA 1
ATOM 664 C C . LEU A 1 81 ? -10.002 -4.797 17.620 1.00 94.62 81 LEU A C 1
ATOM 666 O O . LEU A 1 81 ? -10.288 -5.312 18.694 1.00 94.62 81 LEU A O 1
ATOM 670 N N . CYS A 1 82 ? -8.767 -4.859 17.118 1.00 94.75 82 CYS A N 1
ATOM 671 C CA . CYS A 1 82 ? -7.717 -5.685 17.718 1.00 94.75 82 CYS A CA 1
ATOM 672 C C . CYS A 1 82 ? -6.592 -4.886 18.384 1.00 94.75 82 CYS A C 1
ATOM 674 O O . CYS A 1 82 ? -5.631 -5.498 18.849 1.00 94.75 82 CYS A O 1
ATOM 676 N N . GLN A 1 83 ? -6.667 -3.553 18.350 1.00 95.44 83 GLN A N 1
ATOM 677 C CA . GLN A 1 83 ? -5.673 -2.631 18.908 1.00 95.44 83 GLN A CA 1
ATOM 678 C C . GLN A 1 83 ? -4.243 -2.785 18.341 1.00 95.44 83 GLN A C 1
ATOM 680 O O . GLN A 1 83 ? -3.274 -2.310 18.921 1.00 95.44 83 GLN A O 1
ATOM 685 N N . GLY A 1 84 ? -4.086 -3.448 17.189 1.00 94.81 84 GLY A N 1
ATOM 686 C CA . GLY A 1 84 ? -2.812 -3.554 16.464 1.00 94.81 84 GLY A CA 1
ATOM 687 C C . GLY A 1 84 ? -2.675 -2.476 15.387 1.00 94.81 84 GLY A C 1
ATOM 688 O O . GLY A 1 84 ? -3.652 -1.812 15.055 1.00 94.81 84 GLY A O 1
ATOM 689 N N . ARG A 1 85 ? -1.494 -2.317 14.779 1.00 96.06 85 ARG A N 1
ATOM 690 C CA . ARG A 1 85 ? -1.305 -1.367 13.666 1.00 96.06 85 ARG A CA 1
ATOM 691 C C . ARG A 1 85 ? -2.160 -1.766 12.453 1.00 96.06 85 ARG A C 1
ATOM 693 O O . ARG A 1 85 ? -1.999 -2.856 11.912 1.00 96.06 85 ARG A O 1
ATOM 700 N N . GLN A 1 86 ? -3.030 -0.870 11.993 1.00 96.62 86 GLN A N 1
ATOM 701 C CA . GLN A 1 86 ? -3.947 -1.114 10.880 1.00 96.62 86 GLN A CA 1
ATOM 702 C C . GLN A 1 86 ? -3.329 -0.679 9.540 1.00 96.62 86 GLN A C 1
ATOM 704 O O . GLN A 1 86 ? -3.535 0.444 9.077 1.00 96.62 86 GLN A O 1
ATOM 709 N N . THR A 1 87 ? -2.567 -1.578 8.918 1.00 95.25 87 THR A N 1
ATOM 710 C CA . THR A 1 87 ? -2.074 -1.454 7.532 1.00 95.25 87 THR A CA 1
ATOM 711 C C . THR A 1 87 ? -3.141 -1.868 6.510 1.00 95.25 87 THR A C 1
ATOM 713 O O . THR A 1 87 ? -4.187 -2.403 6.879 1.00 95.25 87 THR A O 1
ATOM 716 N N . THR A 1 88 ? -2.895 -1.667 5.211 1.00 93.38 88 THR A N 1
ATOM 717 C CA . THR A 1 88 ? -3.799 -2.184 4.165 1.00 93.38 88 THR A CA 1
ATOM 718 C C . THR A 1 88 ? -3.920 -3.712 4.218 1.00 93.38 88 THR A C 1
ATOM 720 O O . THR A 1 88 ? -5.029 -4.235 4.163 1.00 93.38 88 THR A O 1
ATOM 723 N N . GLU A 1 89 ? -2.815 -4.435 4.428 1.00 91.12 89 GLU A N 1
ATOM 724 C CA . GLU A 1 89 ? -2.834 -5.894 4.629 1.00 91.12 89 GLU A CA 1
ATOM 725 C C . GLU A 1 89 ? -3.683 -6.293 5.846 1.00 91.12 89 GLU A C 1
ATOM 727 O O . GLU A 1 89 ? -4.486 -7.226 5.782 1.00 91.12 89 GLU A O 1
ATOM 732 N N . HIS A 1 90 ? -3.565 -5.542 6.946 1.00 93.75 90 HIS A N 1
ATOM 733 C CA . HIS A 1 90 ? -4.377 -5.760 8.137 1.00 93.75 90 HIS A CA 1
ATOM 734 C C . HIS A 1 90 ? -5.876 -5.670 7.839 1.00 93.75 90 HIS A C 1
ATOM 736 O O . HIS A 1 90 ? -6.638 -6.521 8.290 1.00 93.75 90 HIS A O 1
ATOM 742 N N . VAL A 1 91 ? -6.293 -4.652 7.081 1.00 93.88 91 VAL A N 1
ATOM 743 C CA . VAL A 1 91 ? -7.701 -4.441 6.718 1.00 93.88 91 VAL A CA 1
ATOM 744 C C . VAL A 1 91 ? -8.202 -5.526 5.766 1.00 93.88 91 VAL A C 1
ATOM 746 O O . VAL A 1 91 ? -9.318 -6.002 5.937 1.00 93.88 91 VAL A O 1
ATOM 749 N N . LEU A 1 92 ? -7.397 -5.919 4.774 1.00 90.88 92 LEU A N 1
ATOM 750 C CA . LEU A 1 92 ? -7.838 -6.845 3.728 1.00 90.88 92 LEU A CA 1
ATOM 751 C C . LEU A 1 92 ? -7.769 -8.324 4.131 1.00 90.88 92 LEU A C 1
ATOM 753 O O . LEU A 1 92 ? -8.532 -9.119 3.590 1.00 90.88 92 LEU A O 1
ATOM 757 N N . ARG A 1 93 ? -6.853 -8.717 5.028 1.00 86.75 93 ARG A N 1
ATOM 758 C CA . ARG A 1 93 ? -6.606 -10.142 5.326 1.00 86.75 93 ARG A CA 1
ATOM 759 C C . ARG A 1 93 ? -6.289 -10.462 6.788 1.00 86.75 93 ARG A C 1
ATOM 761 O O . ARG A 1 93 ? -6.594 -11.567 7.228 1.00 86.75 93 ARG A O 1
ATOM 768 N N . SER A 1 94 ? -5.682 -9.540 7.537 1.00 85.31 94 SER A N 1
ATOM 769 C CA . SER A 1 94 ? -4.924 -9.908 8.750 1.00 85.31 94 SER A CA 1
ATOM 770 C C . SER A 1 94 ? -5.483 -9.366 10.078 1.00 85.31 94 SER A C 1
ATOM 772 O O . SER A 1 94 ? -4.774 -9.349 11.089 1.00 85.31 94 SER A O 1
ATOM 774 N N . CYS A 1 95 ? -6.752 -8.946 10.141 1.00 94.19 95 CYS A N 1
ATOM 775 C CA . CYS A 1 95 ? -7.391 -8.621 11.419 1.00 94.19 95 CYS A CA 1
ATOM 776 C C . CYS A 1 95 ? -7.951 -9.880 12.098 1.00 94.19 95 CYS A C 1
ATOM 778 O O . CYS A 1 95 ? -9.030 -10.355 11.756 1.00 94.19 95 CYS A O 1
ATOM 780 N N . LYS A 1 96 ? -7.246 -10.386 13.119 1.00 91.00 96 LYS A N 1
ATOM 781 C CA . LYS A 1 96 ? -7.648 -11.584 13.885 1.00 91.00 96 LYS A CA 1
ATOM 782 C C . LYS A 1 96 ? -9.069 -11.516 14.459 1.00 91.00 96 LYS A C 1
ATOM 784 O O . LYS A 1 96 ? -9.777 -12.513 14.448 1.00 91.00 96 LYS A O 1
ATOM 789 N N . VAL A 1 97 ? -9.479 -10.339 14.942 1.00 93.75 97 VAL A N 1
ATOM 790 C CA . VAL A 1 97 ? -10.804 -10.138 15.549 1.00 93.75 97 VAL A CA 1
ATOM 791 C C . VAL A 1 97 ? -11.882 -10.193 14.472 1.00 93.75 97 VAL A C 1
ATOM 793 O O . VAL A 1 97 ? -12.827 -10.960 14.616 1.00 93.75 97 VAL A O 1
ATOM 796 N N . ALA A 1 98 ? -11.695 -9.467 13.364 1.00 90.56 98 ALA A N 1
ATOM 797 C CA . ALA A 1 98 ? -12.626 -9.504 12.237 1.00 90.56 98 ALA A CA 1
ATOM 798 C C . ALA A 1 98 ? -12.750 -10.914 11.640 1.00 90.56 98 ALA A C 1
ATOM 800 O O . ALA A 1 98 ? -13.854 -11.346 11.343 1.00 90.56 98 ALA A O 1
ATOM 801 N N . LEU A 1 99 ? -11.640 -11.653 11.528 1.00 90.12 99 LEU A N 1
ATOM 802 C CA . LEU A 1 99 ? -11.647 -13.025 11.016 1.00 90.12 99 LEU A CA 1
ATOM 803 C C . LEU A 1 99 ? -12.401 -13.995 11.939 1.00 90.12 99 LEU A C 1
ATOM 805 O O . LEU A 1 99 ? -13.038 -14.920 11.456 1.00 90.12 99 LEU A O 1
ATOM 809 N N . SER A 1 100 ? -12.323 -13.797 13.258 1.00 90.44 100 SER A N 1
ATOM 810 C CA . SER A 1 100 ? -13.029 -14.642 14.233 1.00 90.44 100 SER A CA 1
ATOM 811 C C . SER A 1 100 ? -14.518 -14.322 14.390 1.00 90.44 100 SER A C 1
ATOM 813 O O . SER A 1 100 ? -15.262 -15.165 14.878 1.00 90.44 100 SER A O 1
ATOM 815 N N . GLN A 1 101 ? -14.931 -13.098 14.051 1.00 86.75 101 GLN A N 1
ATOM 816 C CA . GLN A 1 101 ? -16.293 -12.590 14.267 1.00 86.75 101 GLN A CA 1
ATOM 817 C C . GLN A 1 101 ? -17.129 -12.513 12.978 1.00 86.75 101 GLN A C 1
ATOM 819 O O . GLN A 1 101 ? -18.292 -12.121 13.054 1.00 86.75 101 GLN A O 1
ATOM 824 N N . GLY A 1 102 ? -16.524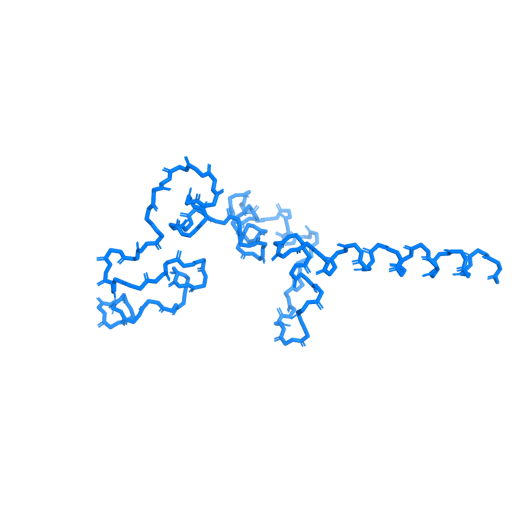 -12.809 11.822 1.00 63.66 102 GLY A N 1
ATOM 825 C CA . GLY A 1 102 ? -17.154 -12.761 10.500 1.00 63.66 102 GLY A CA 1
ATOM 826 C C . GLY A 1 102 ? -17.942 -14.009 10.140 1.00 63.66 102 GLY A C 1
ATOM 827 O O . GLY A 1 102 ? -17.616 -15.095 10.670 1.00 63.66 102 GLY A O 1
#

Foldseek 3Di:
DVVVVVVVVVVVVVLVVLVVDPQNSCVNVCPVPDDDDDDPVNVVPDDPVVVVCVVCLVSQNPPQLVVCCVVVNDVDQADPQQRHRTGSCCVPPNVPRVVVVD

InterPro domains:
  IPR026960 Reverse transcriptase zinc-binding domain [PF13966] (33-99)

Secondary structure (DSSP, 8-state):
-HHHHHHHHHHHHHHHHHHT-TTTTGGGG-TTPPP----HHHHHHS-HHHHHHHHHHHTT-S--HHHHHHTTS-S--B-TTT-SB--HHIIIII-HHHHHH-

Radius of gyration: 18.15 Å; Cα contacts (8 Å, |Δi|>4): 80; chains: 1; bounding box: 43×28×48 Å

Mean predicted aligned error: 5.58 Å